Protein AF-A0A5C9EP06-F1 (afdb_monomer_lite)

Radius of gyration: 32.16 Å; chains: 1; bounding box: 80×30×89 Å

Foldseek 3Di:
DADPPPRHDDDPPDQADPPPGHGPDPDDDDDPDPPPPPPCPPPPPPVVVVVLVVLLVLLQVLLVLLVVLLVVLVVLCPCPVCNPDPVCVVVDDDDPPVSLVPSVVSLVSSLVSLVVSLVSLVVSCVPPVDDPSSVNSNVSSVVSNVSSVVVNVLSVVQVVCCVPPVDGPVCVVVVVVVVVPD

pLDDT: mean 82.46, std 15.32, range [41.16, 97.69]

Structure (mmCIF, N/CA/C/O backbone):
data_AF-A0A5C9EP06-F1
#
_entry.id   AF-A0A5C9EP06-F1
#
loop_
_atom_site.group_PDB
_atom_site.id
_atom_site.type_symbol
_atom_site.label_atom_id
_atom_site.label_alt_id
_atom_site.label_comp_id
_atom_site.label_asym_id
_atom_site.label_entity_id
_atom_site.label_seq_id
_atom_site.pdbx_PDB_ins_code
_atom_site.Cartn_x
_atom_site.Cartn_y
_atom_site.Cartn_z
_atom_site.occupancy
_atom_site.B_iso_or_equiv
_atom_site.auth_seq_id
_atom_site.auth_comp_id
_atom_site.auth_asym_id
_atom_site.auth_atom_id
_atom_site.pdbx_PDB_model_num
ATOM 1 N N . MET A 1 1 ? -56.766 -9.143 33.249 1.00 85.25 1 MET A N 1
ATOM 2 C CA . MET A 1 1 ? -56.339 -8.105 34.223 1.00 85.25 1 MET A CA 1
ATOM 3 C C . MET A 1 1 ? -55.598 -6.947 33.532 1.00 85.25 1 MET A C 1
ATOM 5 O O . MET A 1 1 ? -55.366 -7.022 32.331 1.00 85.25 1 MET A O 1
ATOM 9 N N . PHE A 1 2 ? -55.263 -5.859 34.237 1.00 90.81 2 PHE A N 1
ATOM 10 C CA . PHE A 1 2 ? -54.421 -4.768 33.709 1.00 90.81 2 PHE A CA 1
ATOM 11 C C . PHE A 1 2 ? -53.114 -4.678 34.500 1.00 90.81 2 PHE A C 1
ATOM 13 O O . PHE A 1 2 ? -53.114 -4.852 35.716 1.00 90.81 2 PHE A O 1
ATOM 20 N N . CYS A 1 3 ? -52.004 -4.404 33.814 1.00 90.75 3 CYS A N 1
ATOM 21 C CA . CYS A 1 3 ? -50.693 -4.252 34.434 1.00 90.75 3 CYS A CA 1
ATOM 22 C C . CYS A 1 3 ? -50.687 -3.029 35.370 1.00 90.75 3 CYS A C 1
ATOM 24 O O . CYS A 1 3 ? -50.957 -1.922 34.895 1.00 90.75 3 CYS A O 1
ATOM 26 N N . PRO A 1 4 ? -50.314 -3.178 36.654 1.00 85.25 4 PRO A N 1
ATOM 27 C CA . PRO A 1 4 ? -50.295 -2.063 37.601 1.00 85.25 4 PRO A CA 1
ATOM 28 C C . PRO A 1 4 ? -49.220 -1.017 37.273 1.00 85.25 4 PRO A C 1
ATOM 30 O O . PRO A 1 4 ? -49.322 0.118 37.721 1.00 85.25 4 PRO A O 1
ATOM 33 N N . ASN A 1 5 ? -48.200 -1.381 36.489 1.00 91.06 5 ASN A N 1
ATOM 34 C CA . ASN A 1 5 ? -47.101 -0.479 36.150 1.00 91.06 5 ASN A CA 1
ATOM 35 C C . ASN A 1 5 ? -47.390 0.382 34.904 1.00 91.06 5 ASN A C 1
ATOM 37 O O . ASN A 1 5 ? -47.032 1.551 34.860 1.00 91.06 5 ASN A O 1
ATOM 41 N N . CYS A 1 6 ? -48.036 -0.175 33.872 1.00 92.81 6 CYS A N 1
ATOM 42 C CA . CYS A 1 6 ? -48.209 0.521 32.586 1.00 92.81 6 CYS A CA 1
ATOM 43 C C . CYS A 1 6 ? -49.652 0.584 32.065 1.00 92.81 6 CYS A C 1
ATOM 45 O O . CYS A 1 6 ? -49.888 1.160 31.005 1.00 92.81 6 CYS A O 1
ATOM 47 N N . GLY A 1 7 ? -50.614 -0.038 32.754 1.00 92.94 7 GLY A N 1
ATOM 48 C CA . GLY A 1 7 ? -52.025 -0.053 32.358 1.00 92.94 7 GLY A CA 1
ATOM 49 C C . GLY A 1 7 ? -52.347 -0.916 31.134 1.00 92.94 7 GLY A C 1
ATOM 50 O O . GLY A 1 7 ? -53.480 -0.905 30.660 1.00 92.94 7 GLY A O 1
ATOM 51 N N . ALA A 1 8 ? -51.386 -1.675 30.598 1.00 93.12 8 ALA A N 1
ATOM 52 C CA . ALA A 1 8 ? -51.640 -2.587 29.485 1.00 93.12 8 ALA A CA 1
ATOM 53 C C . ALA A 1 8 ? -52.540 -3.754 29.919 1.00 93.12 8 ALA A C 1
ATOM 55 O O . ALA A 1 8 ? -52.431 -4.241 31.043 1.00 93.12 8 ALA A O 1
ATOM 56 N N . LYS A 1 9 ? -53.415 -4.225 29.025 1.00 94.31 9 LYS A N 1
ATOM 57 C CA . LYS A 1 9 ? -54.237 -5.420 29.260 1.00 94.31 9 LYS A CA 1
ATOM 58 C C . LYS A 1 9 ? -53.341 -6.664 29.252 1.00 94.31 9 LYS A C 1
ATOM 60 O O . LYS A 1 9 ? -52.548 -6.819 28.326 1.00 94.31 9 LYS A O 1
ATOM 65 N N . VAL A 1 10 ? -53.457 -7.510 30.275 1.00 92.94 10 VAL A N 1
ATOM 66 C CA . VAL A 1 10 ? -52.669 -8.742 30.435 1.00 92.94 10 VAL A CA 1
ATOM 67 C C . VAL A 1 10 ? -53.570 -9.921 30.816 1.00 92.94 10 VAL A C 1
ATOM 69 O O . VAL A 1 10 ? -54.554 -9.745 31.546 1.00 92.94 10 VAL A O 1
ATOM 72 N N . ASP A 1 11 ? -53.233 -11.105 30.308 1.00 90.06 11 ASP A N 1
ATOM 73 C CA . ASP A 1 11 ? -53.909 -12.369 30.614 1.00 90.06 11 ASP A CA 1
ATOM 74 C C . ASP A 1 11 ? -53.513 -12.900 31.997 1.00 90.06 11 ASP A C 1
ATOM 76 O O . ASP A 1 11 ? -52.431 -12.602 32.499 1.00 90.06 11 ASP A O 1
ATOM 80 N N . GLU A 1 12 ?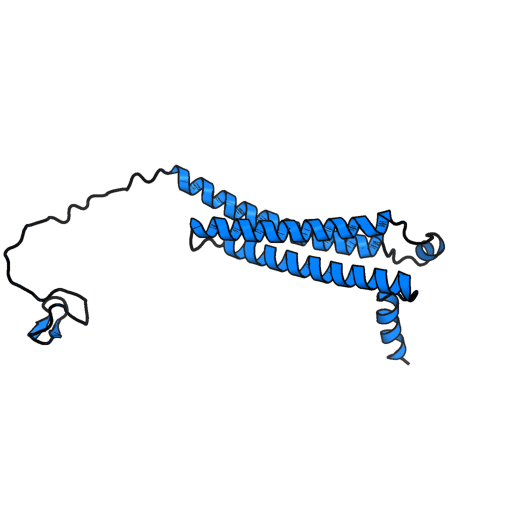 -54.400 -13.670 32.627 1.00 81.31 12 GLU A N 1
ATOM 81 C CA . GLU A 1 12 ? -54.251 -14.098 34.029 1.00 81.31 12 GLU A CA 1
ATOM 82 C C . GLU A 1 12 ? -53.131 -15.129 34.241 1.00 81.31 12 GLU A C 1
ATOM 84 O O . GLU A 1 12 ? -52.541 -15.170 35.316 1.00 81.31 12 GLU A O 1
ATOM 89 N N . ASP A 1 13 ? -52.751 -15.862 33.192 1.00 84.38 13 ASP A N 1
ATOM 90 C CA . ASP A 1 13 ? -51.697 -16.887 33.241 1.00 84.38 13 ASP A CA 1
ATOM 91 C C . ASP A 1 13 ? -50.284 -16.340 32.957 1.00 84.38 13 ASP A C 1
ATOM 93 O O . ASP A 1 13 ? -49.309 -17.094 32.905 1.00 84.38 13 ASP A O 1
ATOM 97 N N . GLN A 1 14 ? -50.136 -15.028 32.732 1.00 81.69 14 GLN A N 1
ATOM 98 C CA . GLN A 1 14 ? -48.844 -14.432 32.389 1.00 81.69 14 GLN A CA 1
ATOM 99 C C . GLN A 1 14 ? -48.086 -13.958 33.631 1.00 81.69 14 GLN A C 1
ATOM 101 O O . GLN A 1 14 ? -48.506 -13.049 34.343 1.00 81.69 14 GLN A O 1
ATOM 106 N N . SER A 1 15 ? -46.888 -14.511 33.831 1.00 87.12 15 SER A N 1
ATOM 107 C CA . SER A 1 15 ? -45.994 -14.140 34.936 1.00 87.12 15 SER A CA 1
ATOM 108 C C . SER A 1 15 ? -45.385 -12.736 34.801 1.00 87.12 15 SER A C 1
ATOM 110 O O . SER A 1 15 ? -44.887 -12.190 35.785 1.00 87.12 15 SER A O 1
ATOM 112 N N . PHE A 1 16 ? -45.396 -12.142 33.604 1.00 92.50 16 PHE A N 1
ATOM 113 C CA . PHE A 1 16 ? -44.786 -10.842 33.306 1.00 92.50 16 PHE A CA 1
ATOM 114 C C . PHE A 1 16 ? -45.545 -10.088 32.207 1.00 92.50 16 PHE A C 1
ATOM 116 O O . PHE A 1 16 ? -46.138 -10.683 31.311 1.00 92.50 16 PHE A O 1
ATOM 123 N N . CYS A 1 17 ? -45.505 -8.756 32.252 1.00 93.06 17 CYS A N 1
ATOM 124 C CA . CYS A 1 17 ? -46.146 -7.904 31.257 1.00 93.06 17 CYS A CA 1
ATOM 125 C C . CYS A 1 17 ? -45.339 -7.874 29.952 1.00 93.06 17 CYS A C 1
ATOM 127 O O . CYS A 1 17 ? -44.207 -7.397 29.926 1.00 93.06 17 CYS A O 1
ATOM 129 N N . THR A 1 18 ? -45.949 -8.269 28.838 1.00 91.81 18 THR A N 1
ATOM 130 C CA . THR A 1 18 ? -45.318 -8.242 27.505 1.00 91.81 18 THR A CA 1
ATOM 131 C C . THR A 1 18 ? -45.036 -6.834 26.970 1.00 91.81 18 THR A C 1
ATOM 133 O O . THR A 1 18 ? -44.219 -6.680 26.067 1.00 91.81 18 THR A O 1
ATOM 136 N N . LYS A 1 19 ? -45.673 -5.791 27.526 1.00 93.81 19 LYS A N 1
ATOM 137 C CA . LYS A 1 19 ? -45.448 -4.393 27.118 1.00 93.81 19 LYS A CA 1
ATOM 138 C C . LYS A 1 19 ? -44.295 -3.696 27.839 1.00 93.81 19 LYS A C 1
ATOM 140 O O . LYS A 1 19 ? -43.621 -2.886 27.215 1.00 93.81 19 LYS A O 1
ATOM 145 N N . CYS A 1 20 ? -44.103 -3.938 29.136 1.00 93.50 20 CYS A N 1
ATOM 146 C CA . CYS A 1 20 ? -43.092 -3.228 29.936 1.00 93.50 20 CYS A CA 1
ATOM 147 C C . CYS A 1 20 ? -42.126 -4.146 30.698 1.00 93.50 20 CYS A C 1
ATOM 149 O O . CYS A 1 20 ? -41.193 -3.650 31.319 1.00 93.50 20 CYS A O 1
ATOM 151 N N . GLY A 1 21 ? -42.347 -5.462 30.680 1.00 90.31 21 GLY A N 1
ATOM 152 C CA . GLY A 1 21 ? -41.495 -6.452 31.338 1.00 90.31 21 GLY A CA 1
ATOM 153 C C . GLY A 1 21 ? -41.709 -6.617 32.846 1.00 90.31 21 GLY A C 1
ATOM 154 O O . GLY A 1 21 ? -40.992 -7.398 33.462 1.00 90.31 21 GLY A O 1
ATOM 155 N N . SER A 1 22 ? -42.666 -5.922 33.476 1.00 90.75 22 SER A N 1
ATOM 156 C CA . SER A 1 22 ? -42.881 -6.038 34.929 1.00 90.75 22 SER A CA 1
ATOM 157 C C . SER A 1 22 ? -43.505 -7.380 35.323 1.00 90.75 22 SER A C 1
ATOM 159 O O . SER A 1 22 ? -44.492 -7.793 34.713 1.00 90.75 22 SER A O 1
ATOM 161 N N . SER A 1 23 ? -42.980 -8.017 36.374 1.00 90.00 23 SER A N 1
ATOM 162 C CA . SER A 1 23 ? -43.550 -9.240 36.963 1.00 90.00 23 SER A CA 1
ATOM 163 C C . SER A 1 23 ? -44.954 -8.990 37.526 1.00 90.00 23 SER A C 1
ATOM 165 O O . SER A 1 23 ? -45.199 -7.948 38.136 1.00 90.00 23 SER A O 1
ATOM 167 N N . LEU A 1 24 ? -45.870 -9.936 37.311 1.00 86.50 24 LEU A N 1
ATOM 168 C CA . LEU A 1 24 ? -47.278 -9.866 37.731 1.00 86.50 24 LEU A CA 1
ATOM 169 C C . LEU A 1 24 ? -47.612 -10.844 38.866 1.00 86.50 24 LEU A C 1
ATOM 171 O O . LEU A 1 24 ? -48.740 -10.857 39.352 1.00 86.50 24 LEU A O 1
ATOM 175 N N . ASN A 1 25 ? -46.640 -11.646 39.311 1.00 78.38 25 ASN A N 1
ATOM 176 C CA . ASN A 1 25 ? -46.852 -12.631 40.364 1.00 78.38 25 ASN A CA 1
ATOM 177 C C . ASN A 1 25 ? -46.746 -11.969 41.750 1.00 78.38 25 ASN A C 1
ATOM 179 O O . ASN A 1 25 ? -45.652 -11.697 42.246 1.00 78.38 25 ASN A O 1
ATOM 183 N N . VAL A 1 26 ? -47.900 -11.675 42.352 1.00 64.38 26 VAL A N 1
ATOM 184 C CA . VAL A 1 26 ? -48.024 -11.041 43.671 1.00 64.38 26 VAL A CA 1
ATOM 185 C C . VAL A 1 26 ? -48.391 -12.109 44.704 1.00 64.38 26 VAL A C 1
ATOM 187 O O . VAL A 1 26 ? -49.544 -12.242 45.095 1.00 64.38 26 VAL A O 1
ATOM 190 N N . SER A 1 27 ? -47.414 -12.899 45.148 1.00 55.22 27 SER A N 1
ATOM 191 C CA . SER A 1 27 ? -47.572 -13.747 46.337 1.00 55.22 27 SER A CA 1
ATOM 192 C C . SER A 1 27 ? -46.229 -13.971 47.033 1.00 55.22 27 SER A C 1
ATOM 194 O O . SER A 1 27 ? -45.542 -14.954 46.769 1.00 55.22 27 SER A O 1
ATOM 196 N N . SER A 1 28 ? -45.826 -13.002 47.867 1.00 42.75 28 SER A N 1
ATOM 197 C CA . SER A 1 28 ? -45.004 -13.157 49.088 1.00 42.75 28 SER A CA 1
ATOM 198 C C . SER A 1 28 ? -44.583 -11.763 49.613 1.00 42.75 28 SER A C 1
ATOM 200 O O . SER A 1 28 ? -44.237 -10.904 48.799 1.00 42.75 28 SER A O 1
ATOM 202 N N . PRO A 1 29 ? -44.641 -11.482 50.934 1.00 52.84 29 PRO A N 1
ATOM 203 C CA . PRO A 1 29 ? -44.336 -10.164 51.502 1.00 52.84 29 PRO A CA 1
ATOM 204 C C . PRO A 1 29 ? -42.859 -9.743 51.317 1.00 52.84 29 PRO A C 1
ATOM 206 O O . PRO A 1 29 ? -41.974 -10.591 51.199 1.00 52.84 29 PRO A O 1
ATOM 209 N N . PRO A 1 30 ? -42.571 -8.428 51.294 1.00 54.44 30 PRO A N 1
ATOM 210 C CA . PRO A 1 30 ? -41.336 -7.878 50.739 1.00 54.44 30 PRO A CA 1
ATOM 211 C C . PRO A 1 30 ? -40.156 -7.933 51.723 1.00 54.44 30 PRO A C 1
ATOM 213 O O . PRO A 1 30 ? -40.263 -7.387 52.823 1.00 54.44 30 PRO A O 1
ATOM 216 N N . PRO A 1 31 ? -38.968 -8.423 51.326 1.00 47.09 31 PRO A N 1
ATOM 217 C CA . PRO A 1 31 ? -37.728 -7.922 51.890 1.00 47.09 31 PRO A CA 1
ATOM 218 C C . PRO A 1 31 ? -37.505 -6.526 51.307 1.00 47.09 31 PRO A C 1
ATOM 220 O O . PRO A 1 31 ? -37.195 -6.362 50.125 1.00 47.09 31 PRO A O 1
ATOM 223 N N . GLN A 1 32 ? -37.701 -5.504 52.140 1.00 52.44 32 GLN A N 1
ATOM 224 C CA . GLN A 1 32 ? -37.242 -4.151 51.859 1.00 52.44 32 GLN A CA 1
ATOM 225 C C . GLN A 1 32 ? -35.730 -4.182 51.615 1.00 52.44 32 GLN A C 1
ATOM 227 O O . GLN A 1 32 ? -34.935 -4.159 52.549 1.00 52.44 32 GLN A O 1
ATOM 232 N N . THR A 1 33 ? -35.335 -4.207 50.347 1.00 41.16 33 THR A N 1
ATOM 233 C CA . THR A 1 33 ? -33.992 -3.798 49.950 1.00 41.16 33 THR A CA 1
ATOM 234 C C . THR A 1 33 ? -34.160 -2.406 49.377 1.00 41.16 33 THR A C 1
ATOM 236 O O . THR A 1 33 ? -34.645 -2.217 48.264 1.00 41.16 33 THR A O 1
ATOM 239 N N . SER A 1 34 ? -33.868 -1.424 50.226 1.00 53.19 34 SER A N 1
ATOM 240 C CA . SER A 1 34 ? -33.647 -0.034 49.847 1.00 53.19 34 SER A CA 1
ATOM 241 C C . SER A 1 34 ? -32.893 0.040 48.510 1.00 53.19 34 SER A C 1
ATOM 243 O O . SER A 1 34 ? -31.957 -0.745 48.320 1.00 53.19 34 SER A O 1
ATOM 245 N N . PRO A 1 35 ? -33.209 0.984 47.603 1.00 48.28 35 PRO A N 1
ATOM 246 C CA . PRO A 1 35 ? -32.251 1.419 46.603 1.00 48.28 35 PRO A CA 1
ATOM 247 C C . PRO A 1 35 ? -31.124 2.133 47.352 1.00 48.28 35 PRO A C 1
ATOM 249 O O . PRO A 1 35 ? -31.031 3.361 47.396 1.00 48.28 35 PRO A O 1
ATOM 252 N N . GLN A 1 36 ? -30.254 1.339 47.973 1.00 45.94 36 GLN A N 1
ATOM 253 C CA . GLN A 1 36 ? -28.918 1.767 48.288 1.00 45.94 36 GLN A CA 1
ATOM 254 C C . GLN A 1 36 ? -28.326 2.085 46.922 1.00 45.94 36 GLN A C 1
ATOM 256 O O . GLN A 1 36 ? -28.006 1.208 46.120 1.00 45.94 36 GLN A O 1
ATOM 261 N N . LYS A 1 37 ? -28.283 3.384 46.631 1.00 51.97 37 LYS A N 1
ATOM 262 C CA . LYS A 1 37 ? -27.414 4.000 45.643 1.00 51.97 37 LYS A CA 1
ATOM 263 C C . LYS A 1 37 ? -25.991 3.719 46.114 1.00 51.97 37 LYS A C 1
ATOM 265 O O . LYS A 1 37 ? -25.284 4.602 46.586 1.00 51.97 37 LYS A O 1
ATOM 270 N N . THR A 1 38 ? -25.611 2.449 46.077 1.00 42.34 38 THR A N 1
ATOM 271 C CA . THR A 1 38 ? -24.247 2.012 46.226 1.00 42.34 38 THR A CA 1
ATOM 272 C C . THR A 1 38 ? -23.632 2.470 44.930 1.00 42.34 38 THR A C 1
ATOM 274 O O . THR A 1 38 ? -23.745 1.834 43.884 1.00 42.34 38 THR A O 1
ATOM 277 N N . ASN A 1 39 ? -23.068 3.669 45.012 1.00 54.16 39 ASN A N 1
ATOM 278 C CA . ASN A 1 39 ? -21.977 4.100 44.181 1.00 54.16 39 ASN A CA 1
ATOM 279 C C . ASN A 1 39 ? -20.859 3.072 44.408 1.00 54.16 39 ASN A C 1
ATOM 281 O O . ASN A 1 39 ? -19.896 3.320 45.124 1.00 54.16 39 ASN A O 1
ATOM 285 N N . ILE A 1 40 ? -21.036 1.868 43.854 1.00 56.19 40 ILE A N 1
ATOM 286 C CA . ILE A 1 40 ? -19.938 1.008 43.456 1.00 56.19 40 ILE A CA 1
ATOM 287 C C . ILE A 1 40 ? -19.406 1.716 42.219 1.00 56.19 40 ILE A C 1
ATOM 289 O O . ILE A 1 40 ? -19.597 1.293 41.079 1.00 56.19 40 ILE A O 1
ATOM 293 N N . GLU A 1 41 ? -18.779 2.862 42.478 1.00 57.41 41 GLU A N 1
ATOM 294 C CA . GLU A 1 41 ? -17.634 3.319 41.733 1.00 57.41 41 GLU A CA 1
ATOM 295 C C . GLU A 1 41 ? -16.672 2.151 41.860 1.00 57.41 41 GLU A C 1
ATOM 297 O O . GLU A 1 41 ? -15.958 1.959 42.844 1.00 57.41 41 GLU A O 1
ATOM 302 N N . THR A 1 42 ? -16.873 1.225 40.927 1.00 49.44 42 THR A N 1
ATOM 303 C CA . THR A 1 42 ? -16.041 0.069 40.744 1.00 49.44 42 THR A CA 1
ATOM 304 C C . THR A 1 42 ? -14.675 0.695 40.617 1.00 49.44 42 THR A C 1
ATOM 306 O O . THR A 1 42 ? -14.449 1.500 39.71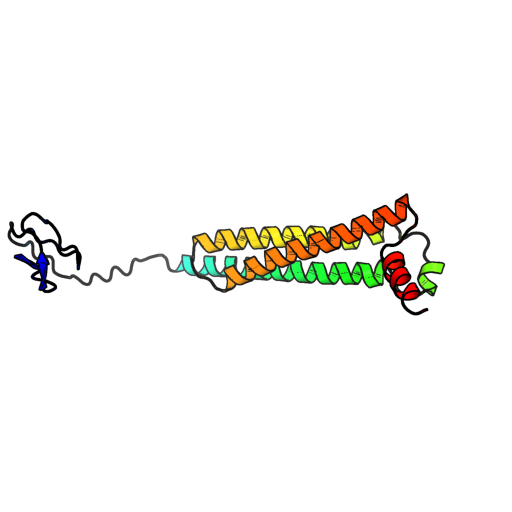2 1.00 49.44 42 THR A O 1
ATOM 309 N N . ILE A 1 43 ? -13.813 0.399 41.584 1.00 62.12 43 ILE A N 1
ATOM 310 C CA . ILE A 1 43 ? -12.388 0.679 41.530 1.00 62.12 43 ILE A CA 1
ATOM 311 C C . ILE A 1 43 ? -11.866 -0.207 40.389 1.00 62.12 43 ILE A C 1
ATOM 313 O O . ILE A 1 43 ? -11.258 -1.249 40.599 1.00 62.12 43 ILE A O 1
ATOM 317 N N . ILE A 1 44 ? -12.240 0.143 39.158 1.00 61.97 4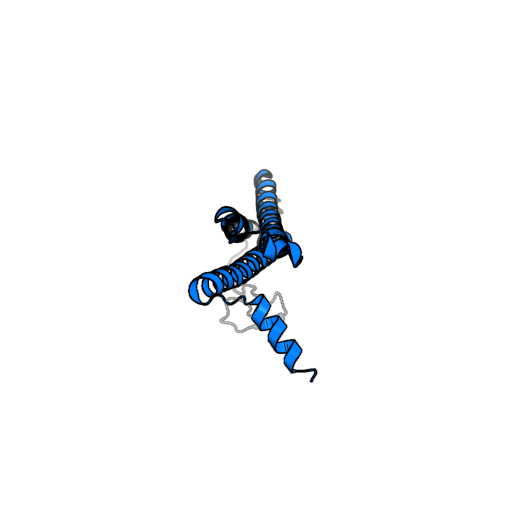4 ILE A N 1
ATOM 318 C CA . ILE A 1 44 ? -11.581 -0.283 37.943 1.00 61.97 44 ILE A CA 1
ATOM 319 C C . ILE A 1 44 ? -10.298 0.540 37.973 1.00 61.97 44 ILE A C 1
ATOM 321 O O . ILE A 1 44 ? -10.385 1.770 38.050 1.00 61.97 44 ILE A O 1
ATOM 325 N N . PRO A 1 45 ? -9.121 -0.100 37.983 1.00 60.50 45 PRO A N 1
ATOM 326 C CA . PRO A 1 45 ? -7.855 0.609 37.947 1.00 60.50 45 PRO A CA 1
ATOM 327 C C . PRO A 1 45 ? -7.888 1.626 36.803 1.00 60.50 45 PRO A C 1
ATOM 329 O O . PRO A 1 45 ? -8.066 1.264 35.640 1.00 60.50 45 PRO A O 1
ATOM 332 N N . SER A 1 46 ? -7.742 2.909 37.134 1.00 59.38 46 SER A N 1
ATOM 333 C CA . SER A 1 46 ? -7.748 4.018 36.171 1.00 59.38 46 SER A CA 1
ATOM 334 C C . SER A 1 46 ? -6.604 3.933 35.144 1.00 59.38 46 SER A C 1
ATOM 336 O O . SER A 1 46 ? -6.555 4.738 34.214 1.00 59.38 46 SER A O 1
ATOM 338 N N . ASP A 1 47 ? -5.708 2.957 35.281 1.00 64.00 47 ASP A N 1
ATOM 339 C CA . ASP A 1 47 ? -4.550 2.760 34.414 1.00 64.00 47 ASP A CA 1
ATOM 340 C C . ASP A 1 47 ? -4.900 2.097 33.071 1.00 64.00 47 ASP A C 1
ATOM 342 O O . ASP A 1 47 ? -4.196 2.304 32.084 1.00 64.00 47 ASP A O 1
ATOM 346 N N . THR A 1 48 ? -6.026 1.381 32.953 1.00 61.56 48 THR A N 1
ATOM 347 C CA . THR A 1 48 ? -6.349 0.648 31.709 1.00 61.56 48 THR A CA 1
ATOM 348 C C . THR A 1 48 ? -6.802 1.562 30.560 1.00 61.56 48 THR A C 1
ATOM 350 O O . THR A 1 48 ? -6.734 1.183 29.393 1.00 61.56 48 THR A O 1
ATOM 353 N N . LYS A 1 49 ? -7.235 2.799 30.847 1.00 63.81 49 LYS A N 1
ATOM 354 C CA . LYS A 1 49 ? -7.719 3.737 29.814 1.00 63.81 49 LYS A CA 1
ATOM 355 C C . LYS A 1 49 ? -6.590 4.427 29.034 1.00 63.81 49 LYS A C 1
ATOM 357 O O . LYS A 1 49 ? -6.834 4.956 27.952 1.00 63.81 49 LYS A O 1
ATOM 362 N N . SER A 1 50 ? -5.366 4.435 29.566 1.00 71.81 50 SER A N 1
ATOM 363 C CA . SER A 1 50 ? -4.203 4.993 28.862 1.00 71.81 50 SER A CA 1
ATOM 364 C C . SER A 1 50 ? -3.729 4.066 27.740 1.00 71.81 50 SER A C 1
ATOM 366 O O . SER A 1 50 ? -3.378 4.534 26.661 1.00 71.81 50 SER A O 1
ATOM 368 N N . GLU A 1 51 ? -3.772 2.753 27.969 1.00 77.44 51 GLU A N 1
ATOM 369 C CA . GLU A 1 51 ? -3.204 1.756 27.057 1.00 77.44 51 GLU A CA 1
ATOM 370 C C . GLU A 1 51 ? -4.004 1.621 25.745 1.00 77.44 51 GLU A C 1
ATOM 372 O O . GLU A 1 51 ? -3.425 1.489 24.667 1.00 77.44 51 GLU A O 1
ATOM 377 N N . SER A 1 52 ? -5.337 1.762 25.789 1.00 78.00 52 SER A N 1
ATOM 378 C CA . SER A 1 52 ? -6.192 1.651 24.591 1.00 78.00 52 SER A CA 1
ATOM 379 C C . SER A 1 52 ? -6.005 2.798 23.588 1.00 78.00 52 SER A C 1
ATOM 381 O O . SER A 1 52 ? -6.132 2.612 22.368 1.00 78.00 52 SER A O 1
ATOM 383 N N . LYS A 1 53 ? -5.696 4.001 24.086 1.00 84.12 53 LYS A N 1
ATOM 384 C CA . LYS A 1 53 ? -5.492 5.189 23.250 1.00 84.12 53 LYS A CA 1
ATOM 385 C C . LYS A 1 53 ? -4.220 5.058 22.417 1.00 84.12 53 LYS A C 1
ATOM 387 O O . LYS A 1 53 ? -4.221 5.443 21.244 1.00 84.12 53 LYS A O 1
ATOM 392 N N . ASP A 1 54 ? -3.178 4.473 22.994 1.00 88.69 54 ASP A N 1
ATOM 393 C CA . ASP A 1 54 ? -1.889 4.306 22.331 1.00 88.69 54 ASP A CA 1
ATOM 394 C C . ASP A 1 54 ? -1.988 3.338 21.147 1.00 88.69 54 ASP A C 1
ATOM 396 O O . ASP A 1 54 ? -1.465 3.635 20.072 1.00 88.69 54 ASP A O 1
ATOM 400 N N . GLU A 1 55 ? -2.738 2.240 21.275 1.00 89.06 55 GLU A N 1
ATOM 401 C CA . GLU A 1 55 ? -2.928 1.280 20.175 1.00 89.06 55 GLU A CA 1
ATOM 402 C C . GLU A 1 55 ? -3.712 1.864 18.992 1.00 89.06 55 GLU A C 1
ATOM 404 O O . GLU A 1 55 ? -3.347 1.668 17.827 1.00 89.06 55 GLU A O 1
ATOM 409 N N . SER A 1 56 ? -4.740 2.672 19.266 1.00 90.94 56 SER A N 1
ATOM 410 C CA . SER A 1 56 ? -5.504 3.354 18.211 1.00 90.94 56 SER A CA 1
ATOM 411 C C . SER A 1 56 ? -4.641 4.356 17.433 1.00 90.94 56 SER A C 1
ATOM 413 O O . SER A 1 56 ? -4.742 4.455 16.207 1.00 90.94 56 SER A O 1
ATOM 415 N N . ILE A 1 57 ? -3.758 5.082 18.130 1.00 93.25 57 ILE A N 1
ATOM 416 C CA . ILE A 1 57 ? -2.823 6.029 17.507 1.00 93.25 57 ILE A CA 1
ATOM 417 C C . ILE A 1 57 ? -1.762 5.280 16.694 1.00 93.25 57 ILE A C 1
ATOM 419 O O . ILE A 1 57 ? -1.492 5.667 15.555 1.00 93.25 57 ILE A O 1
ATOM 423 N N . LYS A 1 58 ? -1.199 4.186 17.224 1.00 93.62 58 LYS A N 1
ATOM 424 C CA . LYS A 1 58 ? -0.243 3.339 16.490 1.00 93.62 58 LYS A CA 1
ATOM 425 C C . LYS A 1 58 ? -0.844 2.838 15.177 1.00 93.62 58 LYS A C 1
ATOM 427 O O . LYS A 1 58 ? -0.202 2.966 14.135 1.00 93.62 58 LYS A O 1
ATOM 432 N N . ALA A 1 59 ? -2.085 2.342 15.193 1.00 93.62 59 ALA A N 1
ATOM 433 C CA . ALA A 1 59 ? -2.774 1.886 13.985 1.00 93.62 59 ALA A CA 1
ATOM 434 C C . ALA A 1 59 ? -2.893 2.997 12.926 1.00 93.62 59 ALA A C 1
ATOM 436 O O . ALA A 1 59 ? -2.584 2.777 11.752 1.00 93.62 59 ALA A O 1
ATOM 437 N N . LEU A 1 60 ? -3.286 4.206 13.344 1.00 94.94 60 LEU A N 1
ATOM 438 C CA . LEU A 1 60 ? -3.387 5.367 12.460 1.00 94.94 60 LEU A CA 1
ATOM 439 C C . LEU A 1 60 ? -2.029 5.750 11.857 1.00 94.94 60 LEU A C 1
ATOM 441 O O . LEU A 1 60 ? -1.919 5.891 10.639 1.00 94.94 60 LEU A O 1
ATOM 445 N N . VAL A 1 61 ? -0.997 5.885 12.692 1.00 96.44 61 VAL A N 1
ATOM 446 C CA . VAL A 1 61 ? 0.355 6.277 12.264 1.00 96.44 61 VAL A CA 1
ATOM 447 C C . VAL A 1 61 ? 0.912 5.278 11.250 1.00 96.44 61 VAL A C 1
ATOM 449 O O . VAL A 1 61 ? 1.385 5.677 10.187 1.00 96.44 61 VAL A O 1
ATOM 452 N N . MET A 1 62 ? 0.791 3.979 11.524 1.00 95.12 62 MET A N 1
ATOM 453 C CA . MET A 1 62 ? 1.271 2.922 10.628 1.00 95.12 62 MET A CA 1
ATOM 454 C C . MET A 1 62 ? 0.531 2.929 9.281 1.00 95.12 62 MET A C 1
ATOM 456 O O . MET A 1 62 ? 1.159 2.778 8.230 1.00 95.12 62 MET A O 1
ATOM 460 N N . GLY A 1 63 ? -0.787 3.170 9.293 1.00 94.88 63 GLY A N 1
ATOM 461 C CA . GLY A 1 63 ? -1.591 3.313 8.077 1.00 94.88 63 GLY A CA 1
ATOM 462 C C . GLY A 1 63 ? -1.174 4.521 7.232 1.00 94.88 63 GLY A C 1
ATOM 463 O O . GLY A 1 63 ? -1.008 4.403 6.019 1.00 94.88 63 GLY A O 1
ATOM 464 N N . VAL A 1 64 ? -0.928 5.672 7.864 1.00 96.94 64 VAL A N 1
ATOM 465 C CA . VAL A 1 64 ? -0.467 6.886 7.170 1.00 96.94 64 VAL A CA 1
ATOM 466 C C . VAL A 1 64 ? 0.928 6.691 6.570 1.00 96.94 64 VAL A C 1
ATOM 468 O O . VAL A 1 64 ? 1.138 7.028 5.404 1.00 96.94 64 VAL A O 1
ATOM 471 N N . ILE A 1 65 ? 1.869 6.096 7.314 1.00 97.38 65 ILE A N 1
ATOM 472 C CA . ILE A 1 65 ? 3.222 5.810 6.807 1.00 97.38 65 ILE A CA 1
ATOM 473 C C . ILE A 1 65 ? 3.161 4.863 5.598 1.00 97.38 65 ILE A C 1
ATOM 475 O O . ILE A 1 65 ? 3.868 5.088 4.615 1.00 97.38 65 ILE A O 1
ATOM 479 N N . SER A 1 66 ? 2.284 3.853 5.618 1.00 96.75 66 SER A N 1
ATOM 480 C CA . SER A 1 66 ? 2.063 2.954 4.474 1.00 96.75 66 SER A CA 1
ATOM 481 C C . SER A 1 66 ? 1.653 3.715 3.203 1.00 96.75 66 SER A C 1
ATOM 483 O O . SER A 1 66 ? 2.202 3.465 2.124 1.00 96.75 66 SER A O 1
ATOM 485 N N . CYS A 1 67 ? 0.749 4.694 3.322 1.00 96.88 67 CYS A N 1
ATOM 486 C CA . CYS A 1 67 ? 0.345 5.550 2.204 1.00 96.88 67 CYS A CA 1
ATOM 487 C C . CYS A 1 67 ? 1.486 6.455 1.714 1.00 96.88 67 CYS A C 1
ATOM 489 O O . CYS A 1 67 ? 1.685 6.597 0.508 1.00 96.88 67 CYS A O 1
ATOM 491 N N . ILE A 1 68 ? 2.262 7.041 2.631 1.00 97.62 68 ILE A N 1
ATOM 492 C CA . ILE A 1 68 ? 3.421 7.877 2.282 1.00 97.62 68 ILE A CA 1
ATOM 493 C C . ILE A 1 68 ? 4.462 7.056 1.511 1.00 97.62 68 ILE A C 1
ATOM 495 O O . ILE A 1 68 ? 4.968 7.517 0.488 1.00 97.62 68 ILE A O 1
ATOM 499 N N . LEU A 1 69 ? 4.743 5.824 1.943 1.00 96.25 69 LEU A N 1
ATOM 500 C CA . LEU A 1 69 ? 5.666 4.929 1.241 1.00 96.25 69 LEU A CA 1
ATOM 501 C C . LEU A 1 69 ? 5.187 4.573 -0.168 1.00 96.25 69 LEU A C 1
ATOM 503 O O . LEU A 1 69 ? 6.017 4.509 -1.073 1.00 96.25 69 LEU A O 1
ATOM 507 N N . ALA A 1 70 ? 3.877 4.421 -0.383 1.00 95.81 70 ALA A N 1
ATOM 508 C CA . ALA A 1 70 ? 3.333 4.210 -1.723 1.00 95.81 70 ALA A CA 1
ATOM 509 C C . ALA A 1 70 ? 3.620 5.404 -2.650 1.00 95.81 70 ALA A C 1
ATOM 511 O O . ALA A 1 70 ? 4.034 5.223 -3.798 1.00 95.81 70 ALA A O 1
ATOM 512 N N . LEU A 1 71 ? 3.439 6.630 -2.141 1.00 96.94 71 LEU A N 1
ATOM 513 C CA . LEU A 1 71 ? 3.719 7.861 -2.885 1.00 96.94 71 LEU A CA 1
ATOM 514 C C . LEU A 1 71 ? 5.213 7.999 -3.191 1.00 96.94 71 LEU A C 1
ATOM 516 O O . LEU A 1 71 ? 5.580 8.246 -4.339 1.00 96.94 71 LEU A O 1
ATOM 520 N N . ILE A 1 72 ? 6.075 7.789 -2.191 1.00 96.50 72 ILE A N 1
ATOM 521 C CA . ILE A 1 72 ? 7.533 7.829 -2.362 1.00 96.50 72 ILE A CA 1
ATOM 522 C C . ILE A 1 72 ? 7.970 6.773 -3.379 1.00 96.50 72 ILE A C 1
ATOM 524 O O . ILE A 1 72 ? 8.691 7.104 -4.317 1.00 96.50 72 ILE A O 1
ATOM 528 N N . GLY A 1 73 ? 7.496 5.531 -3.256 1.00 94.62 73 GLY A N 1
ATOM 529 C CA . GLY A 1 73 ? 7.796 4.456 -4.202 1.00 94.62 73 GLY A CA 1
ATOM 530 C C . GLY A 1 73 ? 7.395 4.818 -5.634 1.00 94.62 73 GLY A C 1
ATOM 531 O O . GLY A 1 73 ? 8.186 4.642 -6.561 1.00 94.62 73 GLY A O 1
ATOM 532 N N . GLY A 1 74 ? 6.210 5.407 -5.823 1.00 93.69 74 GLY A N 1
ATOM 533 C CA . GLY A 1 74 ? 5.753 5.893 -7.128 1.00 93.69 74 GLY A CA 1
ATOM 534 C C . GLY A 1 74 ? 6.624 7.021 -7.696 1.00 93.69 74 GLY A C 1
ATOM 535 O O . GLY A 1 74 ? 6.973 7.000 -8.878 1.00 93.69 74 GLY A O 1
ATOM 536 N N . ILE A 1 75 ? 7.035 7.976 -6.858 1.00 94.25 75 ILE A N 1
ATOM 537 C CA . ILE A 1 75 ? 7.954 9.064 -7.232 1.00 94.25 75 ILE A CA 1
ATOM 538 C C . ILE A 1 75 ? 9.325 8.494 -7.622 1.00 94.25 75 ILE A C 1
ATOM 540 O O . ILE A 1 75 ? 9.874 8.887 -8.652 1.00 94.25 75 ILE A O 1
ATOM 544 N N . LEU A 1 76 ? 9.859 7.531 -6.864 1.00 93.12 76 LEU A N 1
ATOM 545 C CA . LEU A 1 76 ? 11.128 6.872 -7.186 1.00 93.12 76 LEU A CA 1
ATOM 546 C C . LEU A 1 76 ? 11.037 6.129 -8.521 1.00 93.12 76 LEU A C 1
ATOM 548 O O . LEU A 1 76 ? 11.910 6.301 -9.369 1.00 93.12 76 LEU A O 1
ATOM 552 N N . ILE A 1 77 ? 9.958 5.388 -8.781 1.00 91.69 77 ILE A N 1
ATOM 553 C CA . ILE A 1 77 ? 9.737 4.784 -10.104 1.00 91.69 77 ILE A CA 1
ATOM 554 C C . ILE A 1 77 ? 9.752 5.868 -11.190 1.00 91.69 77 ILE A C 1
ATOM 556 O O . ILE A 1 77 ? 10.445 5.743 -12.201 1.00 91.69 77 ILE A O 1
ATOM 560 N N . ARG A 1 78 ? 9.009 6.957 -10.980 1.00 91.00 78 ARG A N 1
ATOM 561 C CA . ARG A 1 78 ? 8.793 7.985 -12.001 1.00 91.00 78 ARG A CA 1
ATOM 562 C C . ARG A 1 78 ? 10.035 8.801 -12.336 1.00 91.00 78 ARG A C 1
ATOM 564 O O . ARG A 1 78 ? 10.187 9.169 -13.498 1.00 91.00 78 ARG A O 1
ATOM 571 N N . TYR A 1 79 ? 10.855 9.141 -11.348 1.00 90.62 79 TYR A N 1
ATOM 572 C CA . TYR A 1 79 ? 11.995 10.044 -11.529 1.00 90.62 79 TYR A CA 1
ATOM 573 C C . TYR A 1 79 ? 13.338 9.322 -11.509 1.00 90.62 79 TYR A C 1
ATOM 575 O O . TYR A 1 79 ? 14.258 9.757 -12.197 1.00 90.62 79 TYR A O 1
ATOM 583 N N . TRP A 1 80 ? 13.454 8.225 -10.758 1.00 87.94 80 TRP A N 1
ATOM 584 C CA . TRP A 1 80 ? 14.716 7.506 -10.602 1.00 87.94 80 TRP A CA 1
ATOM 585 C C . TRP A 1 80 ? 14.845 6.318 -11.553 1.00 87.94 80 TRP A C 1
ATOM 587 O O . TRP A 1 80 ? 15.887 6.161 -12.193 1.00 87.94 80 TRP A O 1
ATOM 597 N N . VAL A 1 81 ? 13.796 5.497 -11.672 1.00 86.50 81 VAL A N 1
ATOM 598 C CA . VAL A 1 81 ? 13.803 4.337 -12.581 1.00 86.50 81 VAL A CA 1
ATOM 599 C C . VAL A 1 81 ? 13.527 4.776 -14.018 1.00 86.50 81 VAL A C 1
ATOM 601 O O . VAL A 1 81 ? 14.208 4.327 -14.938 1.00 86.50 81 VAL A O 1
ATOM 604 N N . TYR A 1 82 ? 12.580 5.699 -14.210 1.00 84.31 82 TYR A N 1
ATOM 605 C CA . TYR A 1 82 ? 12.168 6.194 -15.527 1.00 84.31 82 TYR A CA 1
ATOM 606 C C . TYR A 1 82 ? 12.372 7.702 -15.690 1.00 84.31 82 TYR A C 1
ATOM 608 O O . TYR A 1 82 ? 11.394 8.428 -15.912 1.00 84.31 82 TYR A O 1
ATOM 616 N N . PRO A 1 83 ? 13.623 8.199 -15.612 1.00 80.06 83 PRO A N 1
ATOM 617 C CA . PRO A 1 83 ? 13.894 9.611 -15.831 1.00 80.06 83 PRO A CA 1
ATOM 618 C C . PRO A 1 83 ? 13.313 10.032 -17.186 1.00 80.06 83 PRO A C 1
ATOM 620 O O . PRO A 1 83 ? 13.606 9.448 -18.226 1.00 80.06 83 PRO A O 1
ATOM 623 N N . THR A 1 84 ? 12.423 11.028 -17.174 1.00 70.31 84 THR A N 1
ATOM 624 C CA . THR A 1 84 ? 11.684 11.450 -18.378 1.00 70.31 84 THR A CA 1
ATOM 625 C C . THR A 1 84 ? 12.563 12.085 -19.448 1.00 70.31 84 THR A C 1
ATOM 627 O O . THR A 1 84 ? 12.114 12.281 -20.575 1.00 70.31 84 THR A O 1
ATOM 630 N N . SER A 1 85 ? 13.779 12.478 -19.089 1.00 69.38 85 SER A N 1
ATOM 631 C CA . SER A 1 85 ? 14.713 13.160 -19.966 1.00 69.38 85 SER A CA 1
ATOM 632 C C . SER A 1 85 ? 15.296 12.177 -20.981 1.00 69.38 85 SER A C 1
ATOM 634 O O . SER A 1 85 ? 15.995 11.230 -20.634 1.00 69.38 85 SER A O 1
ATOM 636 N N . TYR A 1 86 ? 15.044 12.457 -22.260 1.00 59.38 86 TYR A N 1
ATOM 637 C CA . TYR A 1 86 ? 15.557 11.713 -23.417 1.00 59.38 86 TYR A CA 1
ATOM 638 C C . TYR A 1 86 ? 17.081 11.495 -23.364 1.00 59.38 86 TYR A C 1
ATOM 640 O O . TYR A 1 86 ? 17.579 10.434 -23.724 1.00 59.38 86 TYR A O 1
ATOM 648 N N . ILE A 1 87 ? 17.811 12.471 -22.816 1.00 63.22 87 ILE A N 1
ATOM 649 C CA . ILE A 1 87 ? 19.267 12.422 -22.628 1.00 63.22 87 ILE A CA 1
ATOM 650 C C . ILE A 1 87 ? 19.676 11.291 -21.666 1.00 63.22 87 ILE A C 1
ATOM 652 O O . ILE A 1 87 ? 20.683 10.630 -21.891 1.00 63.22 87 ILE A O 1
ATOM 656 N N . TYR A 1 88 ? 18.886 11.000 -20.628 1.00 63.72 88 TYR A N 1
ATOM 657 C CA . TYR A 1 88 ? 19.219 9.946 -19.664 1.00 63.72 88 TYR A CA 1
ATOM 658 C C . TYR A 1 88 ? 18.992 8.539 -20.217 1.00 63.72 88 TYR A C 1
ATOM 660 O O . TYR A 1 88 ? 19.738 7.637 -19.853 1.00 63.72 88 TYR A O 1
ATOM 668 N N . ALA A 1 89 ? 18.018 8.354 -21.113 1.00 62.38 89 ALA A N 1
ATOM 669 C CA . ALA A 1 89 ? 17.791 7.069 -21.778 1.00 62.38 89 ALA A CA 1
ATOM 670 C C . ALA A 1 89 ? 18.958 6.666 -22.697 1.00 62.38 89 ALA A C 1
ATOM 672 O O . ALA A 1 89 ? 19.158 5.483 -22.939 1.00 62.38 89 ALA A O 1
ATOM 673 N N . TYR A 1 90 ? 19.723 7.647 -23.188 1.00 63.53 90 TYR A N 1
ATOM 674 C CA . TYR A 1 90 ? 20.886 7.419 -24.045 1.00 63.53 90 TYR A CA 1
ATOM 675 C C . TYR A 1 90 ? 22.157 7.084 -23.249 1.00 63.53 90 TYR A C 1
ATOM 677 O O . TYR A 1 90 ? 22.966 6.280 -23.695 1.00 63.53 90 TYR A O 1
ATOM 685 N N . TYR A 1 91 ? 22.333 7.685 -22.066 1.00 62.03 91 TYR A N 1
ATOM 686 C CA . TYR A 1 91 ? 23.546 7.513 -21.254 1.00 62.03 91 TYR A CA 1
ATOM 687 C C . TYR A 1 91 ? 23.467 6.393 -20.217 1.00 62.03 91 TYR A C 1
ATOM 689 O O . TYR A 1 91 ? 24.502 5.875 -19.805 1.00 62.03 91 TYR A O 1
ATOM 697 N N . TYR A 1 92 ? 22.269 6.029 -19.759 1.00 59.03 92 TYR A N 1
ATOM 698 C CA . TYR A 1 92 ? 22.116 4.921 -18.826 1.00 59.03 92 TYR A CA 1
ATOM 699 C C . TYR A 1 92 ? 21.864 3.622 -19.589 1.00 59.03 92 TYR A C 1
ATOM 701 O O . TYR A 1 92 ? 20.730 3.310 -19.952 1.00 59.03 92 TYR A O 1
ATOM 709 N N . GLU A 1 93 ? 22.937 2.843 -19.752 1.00 62.41 93 GLU A N 1
ATOM 710 C CA . GLU A 1 93 ? 22.859 1.385 -19.868 1.00 62.41 93 GLU A CA 1
ATOM 711 C C . GLU A 1 93 ? 21.869 0.828 -18.837 1.00 62.41 93 GLU A C 1
ATOM 713 O O . GLU A 1 93 ? 21.689 1.410 -17.760 1.00 62.41 93 GLU A O 1
ATOM 718 N N . SER A 1 94 ? 21.209 -0.273 -19.217 1.00 64.50 94 SER A N 1
ATOM 719 C CA . SER A 1 94 ? 20.201 -1.037 -18.467 1.00 64.50 94 SER A CA 1
ATOM 720 C C . SER A 1 94 ? 20.122 -0.668 -16.981 1.00 64.50 94 SER A C 1
ATOM 722 O O . SER A 1 94 ? 21.145 -0.788 -16.299 1.00 64.50 94 SER A O 1
ATOM 724 N N . PRO A 1 95 ? 18.949 -0.251 -16.455 1.00 67.19 95 PRO A N 1
ATOM 725 C CA . PRO A 1 95 ? 18.827 0.192 -15.072 1.00 67.19 95 PRO A CA 1
ATOM 726 C C . PRO A 1 95 ? 19.469 -0.850 -14.165 1.00 67.19 95 PRO A C 1
ATOM 728 O O . PRO A 1 95 ? 18.987 -1.978 -14.071 1.00 67.19 95 PRO A O 1
ATOM 731 N N . GLY A 1 96 ? 20.603 -0.474 -13.565 1.00 78.50 96 GLY A N 1
ATOM 732 C CA . GLY A 1 96 ? 21.369 -1.388 -12.736 1.00 78.50 96 GLY A CA 1
ATOM 733 C C . GLY A 1 96 ? 20.449 -2.004 -11.694 1.00 78.50 96 GLY A C 1
ATOM 734 O O . GLY A 1 96 ? 19.564 -1.323 -11.173 1.00 78.50 96 GLY A O 1
ATOM 735 N N . LEU A 1 97 ? 20.665 -3.283 -11.405 1.00 82.31 97 LEU A N 1
ATOM 736 C CA . LEU A 1 97 ? 19.826 -4.116 -10.547 1.00 82.31 97 LEU A CA 1
ATOM 737 C C . LEU A 1 97 ? 19.377 -3.371 -9.270 1.00 82.31 97 LEU A C 1
ATOM 739 O O . LEU A 1 97 ? 18.196 -3.351 -8.939 1.00 82.31 97 LEU A O 1
ATOM 743 N N . VAL A 1 98 ? 20.283 -2.608 -8.652 1.00 84.94 98 VAL A N 1
ATOM 744 C CA . VAL A 1 98 ? 20.030 -1.725 -7.497 1.00 84.94 98 VAL A CA 1
ATOM 745 C C . VAL A 1 98 ? 18.834 -0.773 -7.678 1.00 84.94 98 VAL A C 1
ATOM 747 O O . VAL A 1 98 ? 18.002 -0.665 -6.778 1.00 84.94 98 VAL A O 1
ATOM 750 N N . LYS A 1 99 ? 18.699 -0.108 -8.833 1.00 87.44 99 LYS A N 1
ATOM 751 C CA . LYS A 1 99 ? 17.596 0.833 -9.106 1.00 87.44 99 LYS A CA 1
ATOM 752 C C . LYS A 1 99 ? 16.236 0.141 -9.118 1.00 87.44 99 LYS A C 1
ATOM 754 O O . LYS A 1 99 ? 15.235 0.782 -8.811 1.00 87.44 99 LYS A O 1
ATOM 759 N N . LEU A 1 100 ? 16.198 -1.151 -9.452 1.00 88.44 100 LEU A N 1
ATOM 760 C CA . LEU A 1 100 ? 14.957 -1.918 -9.487 1.00 88.44 100 LEU A CA 1
ATOM 761 C C . LEU A 1 100 ? 14.491 -2.326 -8.086 1.00 88.44 100 LEU A C 1
ATOM 763 O O . LEU A 1 100 ? 13.289 -2.301 -7.815 1.00 88.44 100 LEU A O 1
ATOM 767 N N . PHE A 1 101 ? 15.434 -2.660 -7.201 1.00 92.56 101 PHE A N 1
ATOM 768 C CA . PHE A 1 101 ? 15.134 -3.174 -5.864 1.00 92.56 101 PHE A CA 1
ATOM 769 C C . PHE A 1 101 ? 14.670 -2.102 -4.876 1.00 92.56 101 PHE A C 1
ATOM 771 O O . PHE A 1 101 ? 13.849 -2.410 -4.019 1.00 92.56 101 PHE A O 1
ATOM 778 N N . ILE A 1 102 ? 15.132 -0.853 -4.988 1.00 93.25 102 ILE A N 1
ATOM 779 C CA . ILE A 1 102 ? 14.797 0.186 -3.995 1.00 93.25 102 ILE A CA 1
ATOM 780 C C . ILE A 1 102 ? 13.292 0.517 -3.960 1.00 93.25 102 ILE A C 1
ATOM 782 O O . ILE A 1 102 ? 12.708 0.507 -2.878 1.00 93.25 102 ILE A O 1
ATOM 786 N N . PRO A 1 103 ? 12.602 0.759 -5.090 1.00 93.44 103 PRO A N 1
ATOM 787 C CA . PRO A 1 103 ? 11.154 0.950 -5.050 1.00 93.44 103 PRO A CA 1
ATOM 788 C C . PRO A 1 103 ? 10.423 -0.302 -4.554 1.00 93.44 103 PRO A C 1
ATOM 790 O O . PRO A 1 103 ? 9.453 -0.192 -3.808 1.00 93.44 103 PRO A O 1
ATOM 793 N N . LEU A 1 104 ? 10.909 -1.493 -4.923 1.00 95.00 104 LEU A N 1
ATOM 794 C CA . LEU A 1 104 ? 10.307 -2.761 -4.516 1.00 95.00 104 LEU A CA 1
ATOM 795 C C . LEU A 1 104 ? 10.342 -2.939 -2.992 1.00 95.00 104 LEU A C 1
ATOM 797 O O . LEU A 1 104 ? 9.325 -3.300 -2.400 1.00 95.00 104 LEU A O 1
ATOM 801 N N . THR A 1 105 ? 11.471 -2.638 -2.343 1.00 95.69 105 THR A N 1
ATOM 802 C CA . THR A 1 105 ? 11.566 -2.702 -0.879 1.00 95.69 105 THR A CA 1
ATOM 803 C C . THR A 1 105 ? 10.639 -1.685 -0.216 1.00 95.69 105 THR A C 1
ATOM 805 O O . THR A 1 105 ? 9.972 -2.043 0.753 1.00 95.69 105 THR A O 1
ATOM 808 N N . CYS A 1 106 ? 10.497 -0.471 -0.764 1.00 95.19 106 CYS A N 1
ATOM 809 C CA . CYS A 1 106 ? 9.516 0.505 -0.276 1.00 95.19 106 CYS A CA 1
ATOM 810 C C . CYS A 1 106 ? 8.076 -0.032 -0.317 1.00 95.19 106 CYS A C 1
ATOM 812 O O . CYS A 1 106 ? 7.372 0.086 0.686 1.00 95.19 106 CYS A O 1
ATOM 814 N N . PHE A 1 107 ? 7.640 -0.653 -1.422 1.00 95.50 107 PHE A N 1
ATOM 815 C CA . PHE A 1 107 ? 6.282 -1.214 -1.514 1.00 95.50 107 PHE A CA 1
ATOM 816 C C . PHE A 1 107 ? 6.071 -2.395 -0.566 1.00 95.50 107 PHE A C 1
ATOM 818 O O . PHE A 1 107 ? 5.024 -2.474 0.076 1.00 95.50 107 PHE A O 1
ATOM 825 N N . ILE A 1 108 ? 7.060 -3.285 -0.429 1.00 96.69 108 ILE A N 1
ATOM 826 C CA . ILE A 1 108 ? 6.983 -4.419 0.505 1.00 96.69 108 ILE A CA 1
ATOM 827 C C . ILE A 1 108 ? 6.831 -3.906 1.940 1.00 96.69 108 ILE A C 1
ATOM 829 O O . ILE A 1 108 ? 5.922 -4.338 2.651 1.00 96.69 108 ILE A O 1
ATOM 833 N N . VAL A 1 109 ? 7.663 -2.943 2.353 1.00 97.50 109 VAL A N 1
ATOM 834 C CA . VAL A 1 109 ? 7.554 -2.309 3.676 1.00 97.50 109 VAL A CA 1
ATOM 835 C C . VAL A 1 109 ? 6.194 -1.626 3.827 1.00 97.50 109 VAL A C 1
ATOM 837 O O . VAL A 1 109 ? 5.530 -1.821 4.842 1.00 97.50 109 VAL A O 1
ATOM 840 N N . GLY A 1 110 ? 5.727 -0.902 2.806 1.00 96.31 110 GLY A N 1
ATOM 841 C CA . GLY A 1 110 ? 4.405 -0.275 2.789 1.00 96.31 110 GLY A CA 1
ATOM 842 C C . GLY A 1 110 ? 3.268 -1.270 3.041 1.00 96.31 110 GLY A C 1
ATOM 843 O O . GLY A 1 110 ? 2.412 -1.016 3.893 1.00 96.31 110 GLY A O 1
ATOM 844 N N . VAL A 1 111 ? 3.278 -2.430 2.377 1.00 97.25 111 VAL A N 1
ATOM 845 C CA . VAL A 1 111 ? 2.282 -3.495 2.594 1.00 97.25 111 VAL A CA 1
ATOM 846 C C . VAL A 1 111 ? 2.371 -4.057 4.014 1.00 97.25 111 VAL A C 1
ATOM 848 O O . VAL A 1 111 ? 1.338 -4.190 4.671 1.00 97.25 111 VAL A O 1
ATOM 851 N N . VAL A 1 112 ? 3.576 -4.349 4.515 1.00 97.69 112 VAL A N 1
ATOM 852 C CA . VAL A 1 112 ? 3.775 -4.878 5.877 1.00 97.69 112 VAL A CA 1
ATOM 853 C C . VAL A 1 112 ? 3.246 -3.900 6.928 1.00 97.69 112 VAL A C 1
ATOM 855 O O . VAL A 1 112 ? 2.488 -4.310 7.807 1.00 97.69 112 VAL A O 1
ATOM 858 N N . LEU A 1 113 ? 3.559 -2.606 6.811 1.00 95.12 113 LEU A N 1
ATOM 859 C CA . LEU A 1 113 ? 3.041 -1.579 7.721 1.00 95.12 113 LEU A CA 1
ATOM 860 C C . LEU A 1 113 ? 1.514 -1.478 7.663 1.00 95.12 113 LEU A C 1
ATOM 862 O O . LEU A 1 113 ? 0.876 -1.334 8.703 1.00 95.12 113 LEU A O 1
ATOM 866 N N . GLY A 1 114 ? 0.914 -1.621 6.479 1.00 94.56 114 GLY A N 1
ATOM 867 C CA . GLY A 1 114 ? -0.541 -1.661 6.332 1.00 94.56 114 GLY A CA 1
ATOM 868 C C . GLY A 1 114 ? -1.182 -2.870 7.028 1.00 94.56 114 GLY A C 1
ATOM 869 O O . GLY A 1 114 ? -2.225 -2.733 7.671 1.00 94.56 114 GLY A O 1
ATOM 870 N N . GLN A 1 115 ? -0.545 -4.047 6.976 1.00 96.12 115 GLN A N 1
ATOM 871 C CA . GLN A 1 115 ? -1.007 -5.231 7.716 1.00 96.12 115 GLN A CA 1
ATOM 872 C C . GLN A 1 115 ? -0.873 -5.039 9.233 1.00 96.12 115 GLN A C 1
ATOM 874 O O . GLN A 1 115 ? -1.790 -5.388 9.979 1.00 96.12 115 GLN A O 1
ATOM 879 N N . LEU A 1 116 ? 0.231 -4.440 9.692 1.00 95.00 116 LEU A N 1
ATOM 880 C CA . LEU A 1 116 ? 0.439 -4.114 11.106 1.00 95.00 116 LEU A CA 1
ATOM 881 C C . LEU A 1 116 ? -0.580 -3.085 11.607 1.00 95.00 116 LEU A C 1
ATOM 883 O O . LEU A 1 116 ? -1.152 -3.280 12.676 1.00 95.00 116 LEU A O 1
ATOM 887 N N . ALA A 1 117 ? -0.883 -2.054 10.813 1.00 93.50 117 ALA A N 1
ATOM 888 C CA . ALA A 1 117 ? -1.928 -1.076 11.117 1.00 93.50 117 ALA A CA 1
ATOM 889 C C . ALA A 1 117 ? -3.291 -1.751 11.323 1.00 93.50 117 ALA A C 1
ATOM 891 O O . ALA A 1 117 ? -4.015 -1.446 12.270 1.00 93.50 117 ALA A O 1
ATOM 892 N N . ARG A 1 118 ? -3.625 -2.725 10.468 1.00 94.38 118 ARG A N 1
ATOM 893 C CA . ARG A 1 118 ? -4.864 -3.501 10.577 1.00 94.38 118 ARG A CA 1
ATOM 894 C C . ARG A 1 118 ? -4.877 -4.404 11.812 1.00 94.38 118 ARG A C 1
ATOM 896 O O . ARG A 1 118 ? -5.919 -4.523 12.452 1.00 94.38 118 ARG A O 1
ATOM 903 N N . LYS A 1 119 ? -3.746 -5.030 12.153 1.00 94.69 119 LYS A N 1
ATOM 904 C CA . LYS A 1 119 ? -3.621 -5.843 13.371 1.00 94.69 119 LYS A CA 1
ATOM 905 C C . LYS A 1 119 ? -3.815 -4.985 14.627 1.00 94.69 119 LYS A C 1
ATOM 907 O O . LYS A 1 119 ? -4.676 -5.319 15.432 1.00 94.69 119 LYS A O 1
ATOM 912 N N . ALA A 1 120 ? -3.123 -3.848 14.717 1.00 91.56 120 ALA A N 1
ATOM 913 C CA . ALA A 1 120 ? -3.251 -2.900 15.827 1.00 91.56 120 ALA A CA 1
ATOM 914 C C . ALA A 1 120 ? -4.684 -2.350 15.961 1.00 91.56 120 ALA A C 1
ATOM 916 O O . ALA A 1 120 ? -5.235 -2.286 17.055 1.00 91.56 120 ALA A O 1
ATOM 917 N N . SER A 1 121 ? -5.349 -2.040 14.842 1.00 91.44 121 SER A N 1
ATOM 918 C CA . SER A 1 121 ? -6.762 -1.627 14.844 1.00 91.44 121 SER A CA 1
ATOM 919 C C . SER A 1 121 ? -7.703 -2.727 15.364 1.00 91.44 121 SER A C 1
ATOM 921 O O . SER A 1 121 ? -8.661 -2.431 16.077 1.00 91.44 121 SER A O 1
ATOM 923 N N . ASN A 1 122 ? -7.445 -4.000 15.047 1.00 91.62 122 ASN A N 1
ATOM 924 C CA . ASN A 1 122 ? -8.245 -5.108 15.574 1.00 91.62 122 ASN A CA 1
ATOM 925 C C . ASN A 1 122 ? -8.035 -5.310 17.082 1.00 91.62 122 ASN A C 1
ATOM 927 O O . ASN A 1 122 ? -9.003 -5.602 17.780 1.00 91.62 122 ASN A O 1
ATOM 931 N N . GLU A 1 123 ? -6.803 -5.147 17.568 1.00 91.25 123 GLU A N 1
ATOM 932 C CA . GLU A 1 123 ? -6.465 -5.233 18.995 1.00 91.25 123 GLU A CA 1
ATOM 933 C C . GLU A 1 123 ? -7.104 -4.077 19.782 1.00 91.25 123 GLU A C 1
ATOM 935 O O . GLU A 1 123 ? -7.753 -4.317 20.798 1.00 91.25 123 GLU A O 1
ATOM 940 N N . ALA A 1 124 ? -7.063 -2.848 19.257 1.00 88.38 124 ALA A N 1
ATOM 941 C CA . ALA A 1 124 ? -7.720 -1.685 19.864 1.00 88.38 124 ALA A CA 1
ATOM 942 C C . ALA A 1 124 ? -9.243 -1.869 20.032 1.00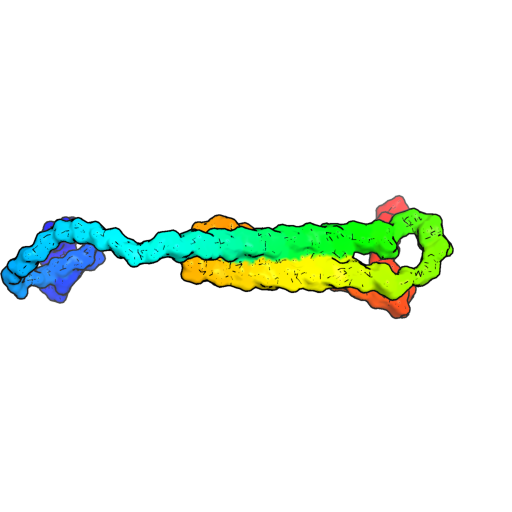 88.38 124 ALA A C 1
ATOM 944 O O . ALA A 1 124 ? -9.830 -1.419 21.019 1.00 88.38 124 ALA A O 1
ATOM 945 N N . ARG A 1 125 ? -9.890 -2.594 19.107 1.00 86.62 125 ARG A N 1
ATOM 946 C CA . ARG A 1 125 ? -11.335 -2.873 19.156 1.00 86.62 125 ARG A CA 1
ATOM 947 C C . ARG A 1 125 ? -11.749 -3.746 20.345 1.00 86.62 125 ARG A C 1
ATOM 949 O O . ARG A 1 125 ? -12.917 -3.716 20.724 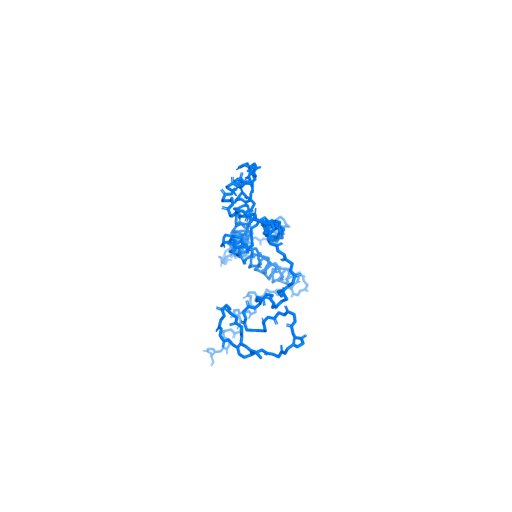1.00 86.62 125 ARG A O 1
ATOM 956 N N . ALA A 1 126 ? -10.829 -4.521 20.923 1.00 86.44 126 ALA A N 1
ATOM 957 C CA . ALA A 1 126 ? -11.120 -5.343 22.097 1.00 86.44 126 ALA A CA 1
ATOM 958 C C . ALA A 1 126 ? -11.387 -4.499 23.356 1.00 86.44 126 ALA A C 1
ATOM 960 O O . ALA A 1 126 ? -12.081 -4.960 24.259 1.00 86.44 126 ALA A O 1
ATOM 961 N N . PHE A 1 127 ? -10.870 -3.267 23.398 1.00 83.19 127 PHE A N 1
ATOM 962 C CA . PHE A 1 127 ? -10.933 -2.398 24.573 1.00 83.19 127 PHE A CA 1
ATOM 963 C C . PHE A 1 127 ? -11.984 -1.294 24.453 1.00 83.19 127 PHE A C 1
ATOM 965 O O . PHE A 1 127 ? -12.553 -0.882 25.460 1.00 83.19 127 PHE A O 1
ATOM 972 N N . GLU A 1 128 ? -12.269 -0.817 23.237 1.00 80.56 128 GLU A N 1
ATOM 973 C CA . GLU A 1 128 ? -13.226 0.268 23.026 1.00 80.56 128 GLU A CA 1
ATOM 974 C C . GLU A 1 128 ? -13.990 0.054 21.712 1.00 80.56 128 GLU A C 1
ATOM 976 O O . GLU A 1 128 ? -13.427 0.090 20.616 1.00 80.56 128 GLU A O 1
ATOM 981 N N . SER A 1 129 ? -15.299 -0.196 21.805 1.00 74.12 129 SER A N 1
ATOM 982 C CA . SER A 1 129 ? -16.123 -0.572 20.648 1.00 74.12 129 SER A CA 1
ATOM 983 C C . SER A 1 129 ? -16.370 0.573 19.659 1.00 74.12 129 SER A C 1
ATOM 985 O O . SER A 1 129 ? -16.903 0.332 18.573 1.00 74.12 129 SER A O 1
ATOM 987 N N . GLU A 1 130 ? -16.001 1.811 20.005 1.00 80.38 130 GLU A N 1
ATOM 988 C CA . GLU A 1 130 ? -16.353 2.987 19.212 1.00 80.38 130 GLU A CA 1
ATOM 989 C C . GLU A 1 130 ? -15.300 4.107 19.234 1.00 80.38 130 GLU A C 1
ATOM 991 O O . GLU A 1 130 ? -15.594 5.265 19.513 1.00 80.38 130 GLU A O 1
ATOM 996 N N . ASN A 1 131 ? -14.054 3.783 18.884 1.00 85.44 131 ASN A N 1
ATOM 997 C CA . ASN A 1 131 ? -13.021 4.799 18.689 1.00 85.44 131 ASN A CA 1
ATOM 998 C C . ASN A 1 131 ? -12.959 5.254 17.217 1.00 85.44 131 ASN A C 1
ATOM 1000 O O . ASN A 1 131 ? -12.719 4.461 16.304 1.00 85.44 131 ASN A O 1
ATOM 1004 N N . ALA A 1 132 ? -13.168 6.550 16.964 1.00 90.81 132 ALA A N 1
ATOM 1005 C CA . ALA A 1 132 ? -13.096 7.119 15.616 1.00 90.81 132 ALA A CA 1
ATOM 1006 C C . ALA A 1 132 ? -11.707 6.941 14.976 1.00 90.81 132 ALA A C 1
ATOM 1008 O O . ALA A 1 132 ? -11.613 6.675 13.777 1.00 90.81 132 ALA A O 1
ATOM 1009 N N . MET A 1 133 ? -10.635 7.032 15.768 1.00 87.94 133 MET A N 1
ATOM 1010 C CA . MET A 1 133 ? -9.260 6.912 15.270 1.00 87.94 133 MET A CA 1
ATOM 1011 C C . MET A 1 133 ? -8.941 5.492 14.800 1.00 87.94 133 MET A C 1
ATOM 1013 O O . MET A 1 133 ? -8.244 5.322 13.803 1.00 87.94 133 MET A O 1
ATOM 1017 N N . GLU A 1 134 ? -9.503 4.478 15.461 1.00 90.94 134 GLU A N 1
ATOM 1018 C CA . GLU A 1 134 ? -9.369 3.070 15.077 1.00 90.94 134 GLU A CA 1
ATOM 1019 C C . GLU A 1 134 ? -9.993 2.809 13.698 1.00 90.94 134 GLU A C 1
ATOM 1021 O O . GLU A 1 134 ? -9.330 2.267 12.808 1.00 90.94 134 GLU A O 1
ATOM 1026 N N . LYS A 1 135 ? -11.228 3.284 13.482 1.00 92.38 135 LYS A N 1
ATOM 1027 C CA . LYS A 1 135 ? -11.926 3.176 12.190 1.00 92.38 135 LYS A CA 1
ATOM 1028 C C . LYS A 1 135 ? -11.131 3.852 11.073 1.00 92.38 135 LYS A C 1
ATOM 1030 O O . LYS A 1 135 ? -10.969 3.277 9.997 1.00 92.38 135 LYS A O 1
ATOM 1035 N N . VAL A 1 136 ? -10.613 5.053 11.335 1.00 92.75 136 VAL A N 1
ATOM 1036 C CA . VAL A 1 136 ? -9.812 5.811 10.364 1.00 92.75 136 VAL A CA 1
ATOM 1037 C C . VAL A 1 136 ? -8.499 5.084 10.063 1.00 92.75 136 VAL A C 1
ATOM 1039 O O . VAL A 1 136 ? -8.198 4.837 8.895 1.00 92.75 136 VAL A O 1
ATOM 1042 N N . GLY A 1 137 ? -7.754 4.661 11.088 1.00 89.75 137 GLY A N 1
ATOM 1043 C CA . GLY A 1 137 ? -6.500 3.921 10.926 1.00 89.75 137 GLY A CA 1
ATOM 1044 C C . GLY A 1 137 ? -6.673 2.628 10.129 1.00 89.75 137 GLY A C 1
ATOM 1045 O O . GLY A 1 137 ? -5.869 2.338 9.241 1.00 89.75 137 GLY A O 1
ATOM 1046 N N . ARG A 1 138 ? -7.774 1.899 10.348 1.00 93.69 138 ARG A N 1
ATOM 1047 C CA . ARG A 1 138 ? -8.133 0.708 9.565 1.00 93.69 138 ARG A CA 1
ATOM 1048 C C . ARG A 1 138 ? -8.324 1.015 8.084 1.00 93.69 138 ARG A C 1
ATOM 1050 O O . ARG A 1 138 ? -7.804 0.287 7.238 1.00 93.69 138 ARG A O 1
ATOM 1057 N N . VAL A 1 139 ? -9.073 2.072 7.769 1.00 95.44 139 VAL A N 1
ATOM 1058 C CA . VAL A 1 139 ? -9.327 2.491 6.383 1.00 95.44 139 VAL A CA 1
ATOM 1059 C C . VAL A 1 139 ? -8.015 2.873 5.700 1.00 95.44 139 VAL A C 1
ATOM 1061 O O . VAL A 1 139 ? -7.738 2.370 4.612 1.00 95.44 139 VAL A O 1
ATOM 1064 N N . PHE A 1 140 ? -7.168 3.669 6.358 1.00 93.56 140 PHE A N 1
ATOM 1065 C CA . PHE A 1 140 ? -5.845 4.016 5.831 1.00 93.56 140 PHE A CA 1
ATOM 1066 C C . PHE A 1 140 ? -4.952 2.788 5.637 1.00 93.56 140 PHE A C 1
ATOM 1068 O O . PHE A 1 140 ? -4.312 2.674 4.597 1.00 93.56 140 PHE A O 1
ATOM 1075 N N . GLY A 1 141 ? -4.953 1.837 6.575 1.00 91.94 141 GLY A N 1
ATOM 1076 C CA . GLY A 1 141 ? -4.225 0.575 6.432 1.00 91.94 141 GLY A CA 1
ATOM 1077 C C . GLY A 1 141 ? -4.666 -0.227 5.202 1.00 91.94 141 GLY A C 1
ATOM 1078 O O . GLY A 1 141 ? -3.822 -0.688 4.436 1.00 91.94 141 GLY A O 1
ATOM 1079 N N . ILE A 1 142 ? -5.977 -0.346 4.959 1.00 96.25 142 ILE A N 1
ATOM 1080 C CA . ILE A 1 142 ? -6.522 -1.041 3.777 1.00 96.25 142 ILE A CA 1
ATOM 1081 C C . ILE A 1 142 ? -6.137 -0.312 2.486 1.00 96.25 142 ILE A C 1
ATOM 1083 O O . ILE A 1 142 ? -5.658 -0.953 1.550 1.00 96.25 142 ILE A O 1
ATOM 1087 N N . ILE A 1 143 ? -6.311 1.013 2.439 1.00 96.00 143 ILE A N 1
ATOM 1088 C CA . ILE A 1 143 ? -5.930 1.832 1.279 1.00 96.00 143 ILE A CA 1
ATOM 1089 C C . ILE A 1 143 ? -4.435 1.666 0.993 1.00 96.00 143 ILE A C 1
ATOM 1091 O O . ILE A 1 143 ? -4.0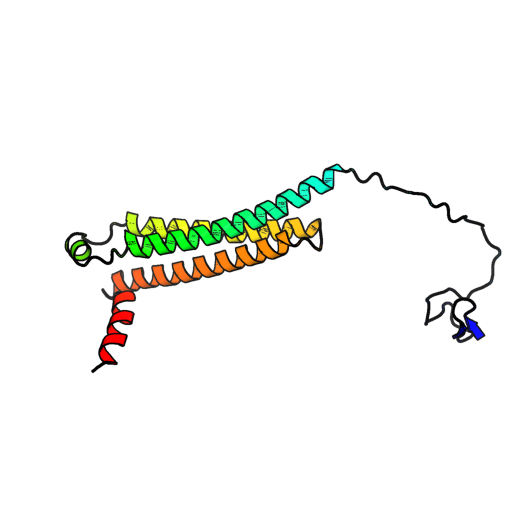63 1.381 -0.143 1.00 96.00 143 ILE A O 1
ATOM 1095 N N . GLY A 1 144 ? -3.589 1.769 2.020 1.00 93.56 144 GLY A N 1
ATOM 1096 C CA . GLY A 1 144 ? -2.147 1.578 1.912 1.00 93.56 144 GLY A CA 1
ATOM 1097 C C . GLY A 1 144 ? -1.784 0.215 1.324 1.00 93.56 144 GLY A C 1
ATOM 1098 O O . GLY A 1 144 ? -1.012 0.158 0.367 1.00 93.56 144 GLY A O 1
ATOM 1099 N N . ILE A 1 145 ? -2.385 -0.878 1.811 1.00 97.12 145 ILE A N 1
ATOM 1100 C CA . ILE A 1 145 ? -2.159 -2.230 1.265 1.00 97.12 145 ILE A CA 1
ATOM 1101 C C . ILE A 1 145 ? -2.531 -2.288 -0.220 1.00 97.12 145 ILE A C 1
ATOM 1103 O O . ILE A 1 145 ? -1.720 -2.731 -1.032 1.00 97.12 145 ILE A O 1
ATOM 1107 N N . VAL A 1 146 ? -3.741 -1.844 -0.579 1.00 97.69 146 VAL A N 1
ATOM 1108 C CA . VAL A 1 146 ? -4.251 -1.940 -1.955 1.00 97.69 146 VAL A CA 1
ATOM 1109 C C . VAL A 1 146 ? -3.401 -1.103 -2.907 1.00 97.69 146 VAL A C 1
ATOM 1111 O O . VAL A 1 146 ? -2.965 -1.610 -3.937 1.00 97.69 146 VAL A O 1
ATOM 1114 N N . VAL A 1 147 ? -3.112 0.152 -2.557 1.00 97.12 147 VAL A N 1
ATOM 1115 C CA . VAL A 1 147 ? -2.332 1.058 -3.409 1.00 97.12 147 VAL A CA 1
ATOM 1116 C C . VAL A 1 147 ? -0.906 0.537 -3.599 1.00 97.12 147 VAL A C 1
ATOM 1118 O O . VAL A 1 147 ? -0.451 0.450 -4.740 1.00 97.12 147 VAL A O 1
ATOM 1121 N N . ASN A 1 148 ? -0.216 0.130 -2.525 1.00 96.19 148 ASN A N 1
ATOM 1122 C CA . ASN A 1 148 ? 1.133 -0.437 -2.641 1.00 96.19 148 ASN A CA 1
ATOM 1123 C C . ASN A 1 148 ? 1.130 -1.713 -3.502 1.00 96.19 148 ASN A C 1
ATOM 1125 O O . ASN A 1 148 ? 1.968 -1.845 -4.391 1.00 96.19 148 ASN A O 1
ATOM 1129 N N . ALA A 1 149 ? 0.179 -2.629 -3.285 1.00 96.69 149 ALA A N 1
ATOM 1130 C CA . ALA A 1 149 ? 0.100 -3.885 -4.032 1.00 96.69 149 ALA A CA 1
ATOM 1131 C C . ALA A 1 149 ? -0.182 -3.666 -5.526 1.00 96.69 149 ALA A C 1
ATOM 1133 O O . ALA A 1 149 ? 0.455 -4.297 -6.369 1.00 96.69 149 ALA A O 1
ATOM 1134 N N . VAL A 1 150 ? -1.095 -2.751 -5.863 1.00 97.19 150 VAL A N 1
ATOM 1135 C CA . VAL A 1 150 ? -1.436 -2.426 -7.254 1.00 97.19 150 VAL A CA 1
ATOM 1136 C C . VAL A 1 150 ? -0.246 -1.788 -7.968 1.00 97.19 150 VAL A C 1
ATOM 1138 O O . VAL A 1 150 ? 0.129 -2.249 -9.046 1.00 97.19 150 VAL A O 1
ATOM 1141 N N . ILE A 1 151 ? 0.392 -0.773 -7.371 1.00 95.62 151 ILE A N 1
ATOM 1142 C CA . ILE A 1 151 ? 1.567 -0.124 -7.976 1.00 95.62 151 ILE A CA 1
ATOM 1143 C C . ILE A 1 151 ? 2.704 -1.136 -8.147 1.00 95.62 151 ILE A C 1
ATOM 1145 O O . ILE A 1 151 ? 3.317 -1.191 -9.213 1.00 95.62 151 ILE A O 1
ATOM 1149 N N . MET A 1 152 ? 2.949 -1.977 -7.138 1.00 95.81 152 MET A N 1
ATOM 1150 C CA . MET A 1 152 ? 3.953 -3.037 -7.204 1.00 95.81 152 MET A CA 1
ATOM 1151 C C . MET A 1 152 ? 3.660 -4.032 -8.334 1.00 95.81 152 MET A C 1
ATOM 1153 O O . MET A 1 152 ? 4.575 -4.389 -9.071 1.00 95.81 152 MET A O 1
ATOM 1157 N N . ALA A 1 153 ? 2.405 -4.447 -8.523 1.00 96.19 153 ALA A N 1
ATOM 1158 C CA . ALA A 1 153 ? 2.026 -5.359 -9.601 1.00 96.19 153 ALA A CA 1
ATOM 1159 C C . ALA A 1 153 ? 2.279 -4.748 -10.989 1.00 96.19 153 ALA A C 1
ATOM 1161 O O . ALA A 1 153 ? 2.892 -5.393 -11.839 1.00 96.19 153 ALA A O 1
ATOM 1162 N N . PHE A 1 154 ? 1.878 -3.490 -11.207 1.00 94.75 154 PHE A N 1
ATOM 1163 C CA . PHE A 1 154 ? 2.168 -2.780 -12.459 1.00 94.75 154 PHE A CA 1
ATOM 1164 C C . PHE A 1 154 ? 3.667 -2.609 -12.696 1.00 94.75 154 PHE A C 1
ATOM 1166 O O . PHE A 1 154 ? 4.137 -2.750 -13.825 1.00 94.75 154 PHE A O 1
ATOM 1173 N N . TYR A 1 155 ? 4.421 -2.326 -11.637 1.00 93.69 155 TYR A N 1
ATOM 1174 C CA . TYR A 1 155 ? 5.866 -2.176 -11.710 1.00 93.69 155 TYR A CA 1
ATOM 1175 C C . TYR A 1 155 ? 6.561 -3.488 -12.092 1.00 93.69 155 TYR A C 1
ATOM 1177 O O . TYR A 1 155 ? 7.373 -3.505 -13.015 1.00 93.69 155 TYR A O 1
ATOM 1185 N N . LEU A 1 156 ? 6.197 -4.601 -11.447 1.00 94.56 156 LEU A N 1
ATOM 1186 C CA . LEU A 1 156 ? 6.716 -5.928 -11.783 1.00 94.56 156 LEU A CA 1
ATOM 1187 C C . LEU A 1 156 ? 6.327 -6.345 -13.204 1.00 94.56 156 LEU A C 1
ATOM 1189 O O . LEU A 1 156 ? 7.160 -6.891 -13.925 1.00 94.56 156 LEU A O 1
ATOM 1193 N N . LEU A 1 157 ? 5.099 -6.046 -13.634 1.00 94.19 157 LEU A N 1
ATOM 1194 C CA . LEU A 1 157 ? 4.660 -6.306 -15.002 1.00 94.19 157 LEU A CA 1
ATOM 1195 C C . LEU A 1 157 ? 5.504 -5.525 -16.020 1.00 94.19 157 LEU A C 1
ATOM 1197 O O . LEU A 1 157 ? 5.957 -6.111 -16.998 1.00 94.19 157 LEU A O 1
ATOM 1201 N N . ASP A 1 158 ? 5.770 -4.235 -15.788 1.00 89.25 158 ASP A N 1
ATOM 1202 C CA . ASP A 1 158 ? 6.635 -3.436 -16.669 1.00 89.25 158 ASP A CA 1
ATOM 1203 C C . ASP A 1 158 ? 8.073 -3.962 -16.704 1.00 89.25 158 ASP A C 1
ATOM 1205 O O . ASP A 1 158 ? 8.671 -4.008 -17.777 1.00 89.25 158 ASP A O 1
ATOM 1209 N N . ILE A 1 159 ? 8.610 -4.439 -15.576 1.00 90.12 159 ILE A N 1
ATOM 1210 C CA . ILE A 1 159 ? 9.917 -5.112 -15.544 1.00 90.12 159 ILE A CA 1
ATOM 1211 C C . ILE A 1 159 ? 9.899 -6.372 -16.420 1.00 90.12 159 ILE A C 1
ATOM 1213 O O . ILE A 1 159 ? 10.785 -6.545 -17.256 1.00 90.12 159 ILE A O 1
ATOM 1217 N N . ILE A 1 160 ? 8.887 -7.232 -16.272 1.00 92.19 160 ILE A N 1
ATOM 1218 C CA . ILE A 1 160 ? 8.758 -8.479 -17.043 1.00 92.19 160 ILE A CA 1
ATOM 1219 C C . ILE A 1 160 ? 8.646 -8.177 -18.543 1.00 92.19 160 ILE A C 1
ATOM 1221 O O . ILE A 1 160 ? 9.386 -8.753 -19.339 1.00 92.19 160 ILE A O 1
ATOM 1225 N N . LEU A 1 161 ? 7.776 -7.245 -18.944 1.00 88.62 161 LEU A N 1
ATOM 1226 C CA . LEU A 1 161 ? 7.603 -6.882 -20.355 1.00 88.62 161 LEU A CA 1
ATOM 1227 C C . LEU A 1 161 ? 8.894 -6.324 -20.966 1.00 88.62 161 LEU A C 1
ATOM 1229 O O . LEU A 1 161 ? 9.214 -6.638 -22.112 1.00 88.62 161 LEU A O 1
ATOM 1233 N N . ARG A 1 162 ? 9.676 -5.555 -20.204 1.00 84.25 162 ARG A N 1
ATOM 1234 C CA . ARG A 1 162 ? 10.970 -5.049 -20.679 1.00 84.25 162 ARG A CA 1
ATOM 1235 C C . ARG A 1 162 ? 12.000 -6.153 -20.841 1.00 84.25 162 ARG A C 1
ATOM 1237 O O . ARG A 1 162 ? 12.690 -6.164 -21.853 1.00 84.25 162 ARG A O 1
ATOM 1244 N N . ILE A 1 163 ? 12.103 -7.061 -19.870 1.00 85.62 163 ILE A N 1
ATOM 1245 C CA . ILE A 1 163 ? 13.090 -8.148 -19.899 1.00 85.62 163 ILE A CA 1
ATOM 1246 C C . ILE A 1 163 ? 12.794 -9.122 -21.043 1.00 85.62 163 ILE A C 1
ATOM 1248 O O . ILE A 1 163 ? 13.709 -9.494 -21.770 1.00 85.62 163 ILE A O 1
ATOM 1252 N N . PHE A 1 164 ? 11.534 -9.528 -21.217 1.00 90.06 164 PHE A N 1
ATOM 1253 C CA . PHE A 1 164 ? 11.181 -10.581 -22.173 1.00 90.06 164 PHE A CA 1
ATOM 1254 C C . PHE A 1 164 ? 10.809 -10.068 -23.563 1.00 90.06 164 PHE A C 1
ATOM 1256 O O . PHE A 1 164 ? 11.060 -10.759 -24.545 1.00 90.06 164 PHE A O 1
ATOM 1263 N N . LEU A 1 165 ? 10.195 -8.885 -23.661 1.00 89.25 165 LEU A N 1
ATOM 1264 C CA . LEU A 1 165 ? 9.665 -8.371 -24.929 1.00 89.25 165 LEU A CA 1
ATOM 1265 C C . LEU A 1 165 ? 10.397 -7.119 -25.420 1.00 89.25 165 LEU A C 1
ATOM 1267 O O . LEU A 1 165 ? 10.152 -6.681 -26.539 1.00 89.25 165 LEU A O 1
ATOM 1271 N N . GLY A 1 166 ? 11.249 -6.497 -24.597 1.00 82.12 166 GLY A N 1
ATOM 1272 C CA . GLY A 1 166 ? 11.836 -5.191 -24.915 1.00 82.12 166 GLY A CA 1
ATOM 1273 C C . GLY A 1 166 ? 10.802 -4.057 -24.994 1.00 82.12 166 GLY A C 1
ATOM 1274 O O . GLY A 1 166 ? 11.109 -2.975 -25.491 1.00 82.12 166 GLY A O 1
ATOM 1275 N N . ILE A 1 167 ? 9.573 -4.282 -24.512 1.00 80.56 167 ILE A N 1
ATOM 1276 C CA . ILE A 1 167 ? 8.466 -3.319 -24.571 1.00 80.56 167 ILE A CA 1
ATOM 1277 C C . ILE A 1 167 ? 8.324 -2.624 -23.215 1.00 80.56 167 ILE A C 1
ATOM 1279 O O . ILE A 1 167 ? 8.402 -3.252 -22.164 1.00 80.56 167 ILE A O 1
ATOM 1283 N N . SER A 1 168 ? 8.063 -1.316 -23.236 1.00 80.44 168 SER A N 1
ATOM 1284 C CA . SER A 1 168 ? 7.684 -0.541 -22.050 1.00 80.44 168 SER A CA 1
ATOM 1285 C C . SER A 1 168 ? 6.175 -0.288 -22.032 1.00 80.44 168 SER A C 1
ATOM 1287 O O . SER A 1 168 ? 5.646 0.245 -23.012 1.00 80.44 168 SER A O 1
ATOM 1289 N N . LEU A 1 169 ? 5.495 -0.550 -20.906 1.00 79.12 169 LEU A N 1
ATOM 1290 C CA . LEU A 1 169 ? 4.081 -0.178 -20.711 1.00 79.12 169 LEU A CA 1
ATOM 1291 C C . LEU A 1 169 ? 3.870 1.323 -20.934 1.00 79.12 169 LEU A C 1
ATOM 1293 O O . LEU A 1 169 ? 2.913 1.729 -21.589 1.00 79.12 169 LEU A O 1
ATOM 1297 N N . ALA A 1 170 ? 4.796 2.156 -20.451 1.00 75.62 170 ALA A N 1
ATOM 1298 C CA . ALA A 1 170 ? 4.739 3.602 -20.659 1.00 75.62 170 ALA A CA 1
ATOM 1299 C C . ALA A 1 170 ? 4.816 3.983 -22.150 1.00 75.62 170 ALA A C 1
ATOM 1301 O O . ALA A 1 170 ? 4.201 4.966 -22.570 1.00 75.62 170 ALA A O 1
ATOM 1302 N N . GLY A 1 171 ? 5.550 3.203 -22.950 1.00 72.50 171 GLY A N 1
ATOM 1303 C CA . GLY A 1 171 ? 5.602 3.347 -24.404 1.00 72.50 171 GLY A CA 1
ATOM 1304 C C . GLY A 1 171 ? 4.275 2.984 -25.071 1.00 72.50 171 GLY A C 1
ATOM 1305 O O . GLY A 1 171 ? 3.788 3.753 -25.896 1.00 72.50 171 GLY A O 1
ATOM 1306 N N . VAL A 1 172 ? 3.655 1.873 -24.660 1.00 78.31 172 VAL A N 1
ATOM 1307 C CA . VAL A 1 172 ? 2.355 1.411 -25.186 1.00 78.31 172 VAL A CA 1
ATOM 1308 C C . VAL A 1 172 ? 1.254 2.440 -24.925 1.00 78.31 172 VAL A C 1
ATOM 1310 O O . VAL A 1 172 ? 0.556 2.844 -25.855 1.00 78.31 172 VAL A O 1
ATOM 1313 N N . PHE A 1 173 ? 1.147 2.940 -23.690 1.00 79.06 173 PHE A N 1
ATOM 1314 C CA . PHE A 1 173 ? 0.138 3.945 -23.343 1.00 79.06 173 PHE A CA 1
ATOM 1315 C C . PHE A 1 173 ? 0.340 5.274 -24.081 1.00 79.06 173 PHE A C 1
ATOM 1317 O O . PHE A 1 173 ? -0.636 5.897 -24.490 1.00 79.06 173 PHE A O 1
ATOM 1324 N N . ARG A 1 174 ? 1.588 5.715 -24.303 1.00 74.44 174 ARG A N 1
ATOM 1325 C CA . ARG A 1 174 ? 1.850 6.928 -25.101 1.00 74.44 174 ARG A CA 1
ATOM 1326 C C . ARG A 1 174 ? 1.603 6.722 -26.595 1.00 74.44 174 ARG A C 1
ATOM 1328 O O . ARG A 1 174 ? 1.171 7.661 -27.258 1.00 74.44 174 ARG A O 1
ATOM 1335 N N . GLY A 1 175 ? 1.896 5.534 -27.122 1.00 67.75 175 GLY A N 1
ATOM 1336 C CA . GLY A 1 175 ? 1.724 5.204 -28.537 1.00 67.75 175 GLY A CA 1
ATOM 1337 C C . GLY A 1 175 ? 0.259 5.207 -28.967 1.00 67.75 175 GLY A C 1
ATOM 1338 O O . GLY A 1 175 ? -0.064 5.804 -29.990 1.00 67.75 175 GLY A O 1
ATOM 1339 N N . GLY A 1 176 ? -0.633 4.640 -28.146 1.00 68.00 176 GLY A N 1
ATOM 1340 C CA . GLY A 1 176 ? -2.068 4.567 -28.449 1.00 68.00 176 GLY A CA 1
ATOM 1341 C C . GLY A 1 176 ? -2.779 5.924 -28.534 1.00 68.00 176 GLY A C 1
ATOM 1342 O O . GLY A 1 176 ? -3.732 6.062 -29.293 1.00 68.00 176 GLY A O 1
ATOM 1343 N N . LEU A 1 177 ? -2.302 6.951 -27.818 1.00 59.56 177 LEU A N 1
ATOM 1344 C CA . LEU A 1 177 ? -2.862 8.305 -27.940 1.00 59.56 177 LEU A CA 1
ATOM 1345 C C . LEU A 1 177 ? -2.438 9.019 -29.228 1.00 59.56 177 LEU A C 1
ATOM 1347 O O . LEU A 1 177 ? -3.136 9.926 -29.673 1.00 59.56 177 LEU A O 1
ATOM 1351 N N . ARG A 1 178 ? -1.306 8.646 -29.835 1.00 60.22 178 ARG A N 1
ATOM 1352 C CA . ARG A 1 178 ? -0.781 9.351 -31.013 1.00 60.22 178 ARG A CA 1
ATOM 1353 C C . ARG A 1 178 ? -1.514 8.971 -32.304 1.00 60.22 178 ARG A C 1
ATOM 1355 O O . ARG A 1 178 ? -1.586 9.790 -33.210 1.00 60.22 178 ARG A O 1
ATOM 1362 N N . THR A 1 179 ? -2.082 7.770 -32.370 1.00 56.47 179 THR A N 1
ATOM 1363 C CA . THR A 1 179 ? -2.876 7.270 -33.506 1.00 56.47 179 THR A CA 1
ATOM 1364 C C . THR A 1 179 ? -4.335 7.731 -33.509 1.00 56.47 179 THR A C 1
ATOM 1366 O O . THR A 1 179 ? -5.024 7.477 -34.485 1.00 56.47 179 THR A O 1
ATOM 1369 N N . LEU A 1 180 ? -4.815 8.413 -32.463 1.00 56.84 180 LEU A N 1
ATOM 1370 C CA . LEU A 1 180 ? -6.181 8.964 -32.402 1.00 56.84 180 LEU A CA 1
ATOM 1371 C C . LEU A 1 180 ? -6.290 10.421 -32.893 1.00 56.84 180 LEU A C 1
ATOM 1373 O O . LEU A 1 180 ? -7.391 10.960 -32.938 1.00 56.84 180 LEU A O 1
ATOM 1377 N N . TYR A 1 181 ? -5.168 11.065 -33.230 1.00 56.72 181 TYR A N 1
ATOM 1378 C CA . TYR A 1 181 ? -5.105 12.483 -33.623 1.00 56.72 181 TYR A CA 1
ATOM 1379 C C . TYR A 1 181 ? -4.713 12.721 -35.092 1.00 56.72 181 TYR A C 1
ATOM 1381 O O . TYR A 1 181 ? -4.452 13.863 -35.472 1.00 56.72 181 TYR A O 1
ATOM 1389 N N . TYR A 1 182 ? -4.679 11.667 -35.907 1.00 51.38 182 TYR A N 1
ATOM 1390 C CA . TYR A 1 182 ? -4.500 11.724 -37.361 1.00 51.38 182 TYR A CA 1
ATOM 1391 C C . TYR A 1 182 ? -5.672 11.023 -38.038 1.00 51.38 182 TYR A C 1
ATOM 1393 O O . TYR A 1 182 ? -6.083 11.509 -39.112 1.00 51.38 182 TYR A O 1
#

Sequence (182 aa):
MFCPNCGAKVDEDQSFCTKCGSSLNVSSPPPQTSPQKTNIETIIPSDTKSESKDESIKALVMGVISCILALIGGILIRYWVYPTSYIYAYYYESPGLVKLFIPLTCFIVGVVLGQLARKASNEARAFESENAMEKVGRVFGIIGIVVNAVIMAFYLLDIILRIFLGISLAGVFRGGLRTLYY

Secondary structure (DSSP, 8-state):
-B-TTT--B--TT-SB-TTT--B----S-----------------TTHHHHHHHHHHHHHHHHHHHHHHHHHHHHHIIIIIS---HHHHHH--S--HHHHHHHHHHHHHHHHHHHHHHHHHHHHTTT-TT-HHHHHHHHHHHHHHHHHHHHHHHHHHHHHHHHHH---HHHHHHHHHHTT--